Protein AF-A0A832C385-F1 (afdb_monomer)

pLDDT: mean 94.92, std 5.75, range [63.69, 98.19]

Sequence (84 aa):
MDSMIVLKMVTTFSAVVAIAIGALGAAIGMSKIGMAALEGIARQPEMAGRTFTTMLIAMALIEALAIYCLLISLVLIFGNPFIH

Secondary structure (DSSP, 8-state):
--HHHHHHHHHHHHHHHHHHHHHHHHHHHHHHHHHHHHHHHHH-GGGHHHHHHHHHHHHHHHHHHHHHHHHHHHHHHHS-TT--

Foldseek 3Di:
DPPLVVLLVVLLVVLVVLLVVLVVQLVVQLVVLVVVLVVVCVVPVVCNVVSVVVSVVSSVVSVVSSVVSNVSSCCSNPVNPVND

Structure (mmCIF, N/CA/C/O backbone):
data_AF-A0A832C385-F1
#
_entry.id   AF-A0A832C385-F1
#
loop_
_atom_site.group_PDB
_atom_site.id
_atom_site.type_symbol
_atom_site.label_atom_id
_atom_site.label_alt_id
_atom_site.label_comp_id
_atom_site.label_asym_id
_atom_site.label_entity_id
_atom_site.label_seq_id
_atom_site.pdbx_PDB_ins_code
_atom_site.Cartn_x
_atom_site.Cartn_y
_atom_site.Cartn_z
_atom_site.occupancy
_atom_site.B_iso_or_equiv
_atom_site.auth_seq_id
_atom_site.auth_comp_id
_atom_site.auth_asym_id
_atom_site.auth_atom_id
_atom_site.pdbx_PDB_model_num
ATOM 1 N N . MET A 1 1 ? 26.471 1.081 -26.496 1.00 63.69 1 MET A N 1
ATOM 2 C CA . MET A 1 1 ? 25.404 0.241 -25.916 1.00 63.69 1 MET A CA 1
ATOM 3 C C . MET A 1 1 ? 24.205 0.387 -26.823 1.00 63.69 1 MET A C 1
ATOM 5 O O . MET A 1 1 ? 23.927 1.513 -27.211 1.00 63.69 1 MET A O 1
ATOM 9 N N . ASP A 1 2 ? 23.586 -0.713 -27.236 1.00 85.44 2 ASP A N 1
ATOM 10 C CA . ASP A 1 2 ? 22.426 -0.650 -28.125 1.00 85.44 2 ASP A CA 1
ATOM 11 C C . ASP A 1 2 ? 21.284 0.107 -27.424 1.00 85.44 2 ASP A C 1
ATOM 13 O O . ASP A 1 2 ? 20.978 -0.181 -26.261 1.00 85.44 2 ASP A O 1
ATOM 17 N N . SER A 1 3 ? 20.688 1.096 -28.094 1.00 86.12 3 SER A N 1
ATOM 18 C CA . SER A 1 3 ? 19.627 1.948 -27.533 1.00 86.12 3 SER A CA 1
ATOM 19 C C . SER A 1 3 ? 18.456 1.113 -27.007 1.00 86.12 3 SER A C 1
ATOM 21 O O . SER A 1 3 ? 17.841 1.456 -25.998 1.00 86.12 3 SER A O 1
ATOM 23 N N . MET A 1 4 ? 18.213 -0.042 -27.631 1.00 87.44 4 MET A N 1
ATOM 24 C CA . MET A 1 4 ? 17.176 -0.987 -27.228 1.00 87.44 4 MET A CA 1
ATOM 25 C C . MET A 1 4 ? 17.450 -1.646 -25.865 1.00 87.44 4 MET A C 1
ATOM 27 O O . MET A 1 4 ? 16.528 -1.904 -25.091 1.00 87.44 4 MET A O 1
ATOM 31 N N . ILE A 1 5 ? 18.720 -1.901 -25.533 1.00 90.44 5 ILE A N 1
ATOM 32 C CA . ILE A 1 5 ? 19.109 -2.479 -24.236 1.00 90.44 5 ILE A CA 1
ATOM 33 C C . ILE A 1 5 ? 18.902 -1.451 -23.121 1.00 90.44 5 ILE A C 1
ATOM 35 O O . ILE A 1 5 ? 18.366 -1.788 -22.066 1.00 90.44 5 ILE A O 1
ATOM 39 N N . VAL A 1 6 ? 19.281 -0.194 -23.369 1.00 91.31 6 VAL A N 1
ATOM 40 C CA . VAL A 1 6 ? 19.094 0.902 -22.407 1.00 91.31 6 VAL A CA 1
ATOM 41 C C . VAL A 1 6 ? 17.614 1.065 -22.067 1.00 91.31 6 VAL A C 1
ATOM 43 O O . VAL A 1 6 ? 17.250 1.129 -20.894 1.00 91.31 6 VAL A O 1
ATOM 46 N N . LEU A 1 7 ? 16.754 1.070 -23.086 1.00 91.62 7 LEU A N 1
ATOM 47 C CA . LEU A 1 7 ? 15.316 1.249 -22.920 1.00 91.62 7 LEU A CA 1
ATOM 48 C C . LEU A 1 7 ? 14.687 0.125 -22.087 1.00 91.62 7 LEU A C 1
ATOM 50 O O . LEU A 1 7 ? 13.968 0.410 -21.132 1.00 91.62 7 LEU A O 1
ATOM 54 N N . LYS A 1 8 ? 15.051 -1.134 -22.370 1.00 91.94 8 LYS A N 1
ATOM 55 C CA . LYS A 1 8 ? 14.645 -2.311 -21.579 1.00 91.94 8 LYS A CA 1
ATOM 56 C C . LYS A 1 8 ? 15.010 -2.178 -20.103 1.00 91.94 8 LYS A C 1
ATOM 58 O O . LYS A 1 8 ? 14.191 -2.481 -19.234 1.00 91.94 8 LYS A O 1
ATOM 63 N N . MET A 1 9 ? 16.234 -1.739 -19.811 1.00 93.19 9 MET A N 1
ATOM 64 C CA . MET A 1 9 ? 16.707 -1.573 -18.435 1.00 93.19 9 MET A CA 1
ATOM 65 C C . MET A 1 9 ? 15.912 -0.496 -17.697 1.00 93.19 9 MET A C 1
ATOM 67 O O . MET A 1 9 ? 15.442 -0.743 -16.587 1.00 93.19 9 MET A O 1
ATOM 71 N N . VAL A 1 10 ? 15.715 0.667 -18.325 1.00 94.56 10 VAL A N 1
ATOM 72 C CA . VAL A 1 10 ? 14.982 1.788 -17.722 1.00 94.56 10 VAL A CA 1
ATOM 73 C C . VAL A 1 10 ? 13.538 1.397 -17.429 1.00 94.56 10 VAL A C 1
ATOM 75 O O . VAL A 1 10 ? 13.090 1.555 -16.297 1.00 94.56 10 VAL A O 1
ATOM 78 N N . THR A 1 11 ? 12.816 0.829 -18.396 1.00 94.88 11 THR A N 1
ATOM 79 C CA . THR A 1 11 ? 11.401 0.483 -18.201 1.00 94.88 11 THR A CA 1
ATOM 80 C C . THR A 1 11 ? 11.209 -0.618 -17.164 1.00 94.88 11 THR A C 1
ATOM 82 O O . THR A 1 11 ? 10.267 -0.555 -16.377 1.00 94.88 11 THR A O 1
ATOM 85 N N . THR A 1 12 ? 12.116 -1.601 -17.116 1.00 94.56 12 THR A N 1
ATOM 86 C CA . THR A 1 12 ? 12.078 -2.668 -16.102 1.00 94.56 12 THR A CA 1
ATOM 87 C C . THR A 1 12 ? 12.333 -2.099 -14.709 1.00 94.56 12 THR A C 1
ATOM 89 O O . THR A 1 12 ? 11.614 -2.419 -13.764 1.00 94.56 12 THR A O 1
ATOM 92 N N . PHE A 1 13 ? 13.314 -1.206 -14.574 1.00 96.31 13 PHE A N 1
ATOM 93 C CA . PHE A 1 13 ? 13.586 -0.536 -13.308 1.00 96.31 13 PHE A CA 1
ATOM 94 C C . PHE A 1 13 ? 12.399 0.326 -12.857 1.00 96.31 13 PHE A C 1
ATOM 96 O O . PHE A 1 13 ? 11.956 0.212 -11.715 1.00 96.31 13 PHE A O 1
ATOM 103 N N . SER A 1 14 ? 11.820 1.123 -13.761 1.00 95.88 14 SER A N 1
ATOM 104 C CA . SER A 1 14 ? 10.616 1.913 -13.483 1.00 95.88 14 SER A CA 1
ATOM 105 C C . SER A 1 14 ? 9.437 1.041 -13.042 1.00 95.88 14 SER A C 1
ATOM 107 O O . SER A 1 14 ? 8.732 1.418 -12.109 1.00 95.88 14 SER A O 1
ATOM 109 N N . ALA A 1 15 ? 9.251 -0.138 -13.646 1.00 96.75 15 ALA A N 1
ATOM 110 C CA . ALA A 1 15 ? 8.215 -1.088 -13.248 1.00 96.75 15 ALA A CA 1
ATOM 111 C C . ALA A 1 15 ? 8.405 -1.581 -11.804 1.00 96.75 15 ALA A C 1
ATOM 113 O O . ALA A 1 15 ? 7.443 -1.602 -11.036 1.00 96.75 15 ALA A O 1
ATOM 114 N N . VAL A 1 16 ? 9.633 -1.934 -11.411 1.00 96.75 16 VAL A N 1
ATOM 115 C CA . VAL A 1 16 ? 9.948 -2.385 -10.042 1.00 96.75 16 VAL A CA 1
ATOM 116 C C . VAL A 1 16 ? 9.739 -1.261 -9.025 1.00 96.75 16 VAL A C 1
ATOM 118 O O . VAL A 1 16 ? 9.158 -1.482 -7.963 1.00 96.75 16 VAL A O 1
ATOM 121 N N . VAL A 1 17 ? 10.165 -0.040 -9.352 1.00 97.69 17 VAL A N 1
ATOM 122 C CA . VAL A 1 17 ? 9.987 1.121 -8.469 1.00 97.69 17 VAL A CA 1
ATOM 123 C C . VAL A 1 17 ? 8.505 1.456 -8.288 1.00 97.69 17 VAL A C 1
ATOM 125 O O . VAL A 1 17 ? 8.069 1.684 -7.160 1.00 97.69 17 VAL A O 1
ATOM 128 N N . ALA A 1 18 ? 7.715 1.442 -9.365 1.00 96.38 18 ALA A N 1
ATOM 129 C CA . ALA A 1 18 ? 6.287 1.746 -9.306 1.00 96.38 18 ALA A CA 1
ATOM 130 C C . ALA A 1 18 ? 5.527 0.785 -8.378 1.00 96.38 18 ALA A C 1
ATOM 132 O O . ALA A 1 18 ? 4.779 1.238 -7.508 1.00 96.38 18 ALA A O 1
ATOM 133 N N . ILE A 1 19 ? 5.754 -0.530 -8.507 1.00 97.12 19 ILE A N 1
ATOM 134 C CA . ILE A 1 19 ? 5.093 -1.517 -7.642 1.00 97.12 19 ILE A CA 1
ATOM 135 C C . ILE A 1 19 ? 5.585 -1.433 -6.196 1.00 97.12 19 ILE A C 1
ATOM 137 O O . ILE A 1 19 ? 4.773 -1.530 -5.281 1.00 97.12 19 ILE A O 1
ATOM 141 N N . ALA A 1 20 ? 6.880 -1.190 -5.965 1.00 97.38 20 ALA A N 1
ATOM 142 C CA . ALA A 1 20 ? 7.424 -1.065 -4.615 1.00 97.38 20 ALA A CA 1
ATOM 143 C C . ALA A 1 20 ? 6.806 0.122 -3.858 1.00 97.38 20 ALA A C 1
ATOM 145 O O . ALA A 1 20 ? 6.396 -0.022 -2.706 1.00 97.38 20 ALA A O 1
ATOM 146 N N . ILE A 1 21 ? 6.688 1.280 -4.515 1.00 96.94 21 ILE A N 1
ATOM 147 C CA . ILE A 1 21 ? 6.068 2.473 -3.925 1.00 96.94 21 ILE A CA 1
ATOM 148 C C . ILE A 1 21 ? 4.570 2.246 -3.699 1.00 96.94 21 ILE A C 1
ATOM 150 O O . ILE A 1 21 ? 4.066 2.565 -2.620 1.00 96.94 21 ILE A O 1
ATOM 154 N N . GLY A 1 22 ? 3.867 1.664 -4.676 1.00 96.50 22 GLY A N 1
ATOM 155 C CA . GLY A 1 22 ? 2.444 1.339 -4.553 1.00 96.50 22 GLY A CA 1
ATOM 156 C C . GLY A 1 22 ? 2.159 0.397 -3.382 1.00 96.50 22 GLY A C 1
ATOM 157 O O . GLY A 1 22 ? 1.317 0.696 -2.537 1.00 96.50 22 GLY A O 1
ATOM 158 N N . ALA A 1 23 ? 2.919 -0.696 -3.279 1.00 96.94 23 ALA A N 1
ATOM 159 C CA . ALA A 1 23 ? 2.796 -1.670 -2.199 1.00 96.94 23 ALA A CA 1
ATOM 160 C C . ALA A 1 23 ? 3.116 -1.059 -0.826 1.00 96.94 23 ALA A C 1
ATOM 162 O O . ALA A 1 23 ? 2.400 -1.307 0.145 1.00 96.94 23 ALA A O 1
ATOM 163 N N . LEU A 1 24 ? 4.152 -0.217 -0.737 1.00 97.94 24 LEU A N 1
ATOM 164 C CA . LEU A 1 24 ? 4.508 0.464 0.508 1.00 97.94 24 LEU A CA 1
ATOM 165 C C . LEU A 1 24 ? 3.405 1.435 0.956 1.00 97.94 24 LEU A C 1
ATOM 167 O O . LEU A 1 24 ? 3.014 1.431 2.124 1.00 97.94 24 LEU A O 1
ATOM 171 N N . GLY A 1 25 ? 2.875 2.242 0.033 1.00 96.19 25 GLY A N 1
ATOM 172 C CA . GLY A 1 25 ? 1.767 3.155 0.314 1.00 96.19 25 GLY A CA 1
ATOM 173 C C . GLY A 1 25 ? 0.515 2.413 0.786 1.00 96.19 25 GLY A C 1
ATOM 174 O O . GLY A 1 25 ? -0.103 2.807 1.779 1.00 96.19 25 GLY A O 1
ATOM 175 N N . ALA A 1 26 ? 0.192 1.297 0.131 1.00 97.38 26 ALA A N 1
ATOM 176 C CA . ALA A 1 26 ? -0.934 0.447 0.490 1.00 97.38 26 ALA A CA 1
ATOM 177 C C . ALA A 1 26 ? -0.768 -0.178 1.884 1.00 97.38 26 ALA A C 1
ATOM 179 O O . ALA A 1 26 ? -1.676 -0.080 2.709 1.00 97.38 26 ALA A O 1
ATOM 180 N N . ALA A 1 27 ? 0.411 -0.723 2.200 1.00 97.56 27 ALA A N 1
ATOM 181 C CA . ALA A 1 27 ? 0.712 -1.293 3.514 1.00 97.56 27 ALA A CA 1
ATOM 182 C C . ALA A 1 27 ? 0.573 -0.258 4.649 1.00 97.56 27 ALA A C 1
ATOM 184 O O . ALA A 1 27 ? -0.021 -0.533 5.698 1.00 97.56 27 ALA A O 1
ATOM 185 N N . ILE A 1 28 ? 1.065 0.966 4.435 1.00 98.06 28 ILE A N 1
ATOM 186 C CA . ILE A 1 28 ? 0.942 2.056 5.415 1.00 98.06 28 ILE A CA 1
ATOM 187 C C . ILE A 1 28 ? -0.525 2.471 5.588 1.00 98.06 28 ILE A C 1
ATOM 189 O O . ILE A 1 28 ? -0.979 2.691 6.711 1.00 98.06 28 ILE A O 1
ATOM 193 N N . GLY A 1 29 ? -1.286 2.575 4.499 1.00 97.12 29 GLY A N 1
ATOM 194 C CA . GLY A 1 29 ? -2.704 2.927 4.559 1.00 97.12 29 GLY A CA 1
ATOM 195 C C . GLY A 1 29 ? -3.549 1.861 5.261 1.00 97.12 29 GLY A C 1
ATOM 196 O O . GLY A 1 29 ? -4.305 2.171 6.183 1.00 97.12 29 GLY A O 1
ATOM 197 N N . MET A 1 30 ? -3.372 0.595 4.882 1.00 97.69 30 MET A N 1
ATOM 198 C CA . MET A 1 30 ? -4.110 -0.530 5.457 1.00 97.69 30 MET A CA 1
ATOM 199 C C . MET A 1 30 ? -3.784 -0.758 6.933 1.00 97.69 30 MET A C 1
ATOM 201 O O . MET A 1 30 ? -4.698 -1.025 7.710 1.00 97.69 30 MET A O 1
ATOM 205 N N . SER A 1 31 ? -2.525 -0.601 7.355 1.00 97.31 31 SER A N 1
ATOM 206 C CA . SER A 1 31 ? -2.159 -0.741 8.774 1.00 97.31 31 SER A CA 1
ATOM 207 C C . SER A 1 31 ? -2.847 0.306 9.656 1.00 97.31 31 SER A C 1
ATOM 209 O O . SER A 1 31 ? -3.373 -0.036 10.714 1.00 97.31 31 SER A O 1
ATOM 211 N N . LYS A 1 32 ? -2.938 1.562 9.195 1.00 98.12 32 LYS A N 1
ATOM 212 C CA . LYS A 1 32 ? -3.675 2.626 9.898 1.00 98.12 32 LYS A CA 1
ATOM 213 C C . LYS A 1 32 ? -5.170 2.327 9.995 1.00 98.12 32 LYS A C 1
ATOM 215 O O . LYS A 1 32 ? -5.750 2.500 11.064 1.00 98.12 32 LYS A O 1
ATOM 220 N N . ILE A 1 33 ? -5.781 1.865 8.902 1.00 98.06 33 ILE A N 1
ATOM 221 C CA . ILE A 1 33 ? -7.198 1.470 8.884 1.00 98.06 33 ILE A CA 1
ATOM 222 C C . ILE A 1 33 ? -7.444 0.311 9.854 1.00 98.06 33 ILE A C 1
ATOM 224 O O . ILE A 1 33 ? -8.365 0.382 10.665 1.00 98.06 33 ILE A O 1
ATOM 228 N N . GLY A 1 34 ? -6.612 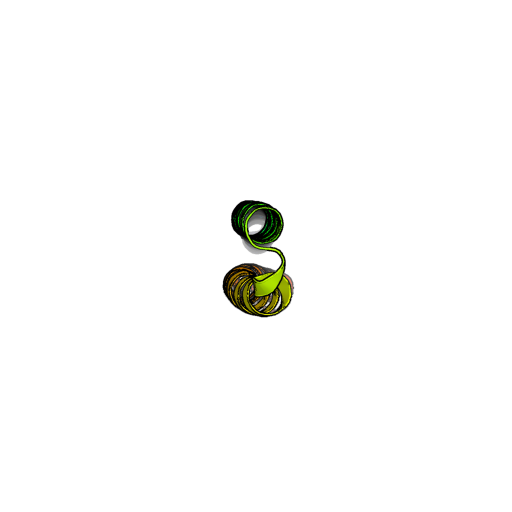-0.731 9.799 1.00 97.75 34 GLY A N 1
ATOM 229 C CA . GLY A 1 34 ? -6.726 -1.896 10.673 1.00 97.75 34 GLY A CA 1
ATOM 230 C C . GLY A 1 34 ? -6.580 -1.528 12.148 1.00 97.75 34 GLY A C 1
ATOM 231 O O . GLY A 1 34 ? -7.402 -1.935 12.964 1.00 97.75 34 GLY A O 1
ATOM 232 N N . MET A 1 35 ? -5.595 -0.694 12.490 1.00 98.19 35 MET A N 1
ATOM 233 C CA . MET A 1 35 ? -5.393 -0.217 13.861 1.00 98.19 35 MET A CA 1
ATOM 234 C C . MET A 1 35 ? -6.601 0.581 14.370 1.00 98.19 35 MET A C 1
ATOM 236 O O . MET A 1 35 ? -7.128 0.274 15.436 1.00 98.19 35 MET A O 1
ATOM 240 N N . ALA A 1 36 ? -7.098 1.541 13.583 1.00 97.75 36 ALA A N 1
ATOM 241 C CA . ALA A 1 36 ? -8.270 2.335 13.951 1.00 97.75 36 ALA A CA 1
ATOM 242 C C . ALA A 1 36 ? -9.537 1.475 14.109 1.00 97.75 36 ALA A C 1
ATOM 244 O O . ALA A 1 36 ? -10.339 1.704 15.015 1.00 97.75 36 ALA A O 1
ATOM 245 N N . ALA A 1 37 ? -9.713 0.462 13.255 1.00 98.06 37 ALA A N 1
ATOM 246 C CA . ALA A 1 37 ? -10.820 -0.479 13.362 1.00 98.06 37 ALA A CA 1
ATOM 247 C C . ALA A 1 37 ? -10.726 -1.323 14.641 1.00 98.06 37 ALA A C 1
ATOM 249 O O . ALA A 1 37 ? -11.719 -1.443 15.354 1.00 98.06 37 ALA A O 1
ATOM 250 N N . LEU A 1 38 ? -9.545 -1.860 14.965 1.00 97.75 38 LEU A N 1
ATOM 251 C CA . LEU A 1 38 ? -9.323 -2.647 16.182 1.00 97.75 38 LEU A CA 1
ATOM 252 C C . LEU A 1 38 ? -9.552 -1.818 17.452 1.00 97.75 38 LEU A C 1
ATOM 254 O O . LEU A 1 38 ? -10.246 -2.275 18.357 1.00 97.75 38 LEU A O 1
ATOM 258 N N . GLU A 1 39 ? -9.040 -0.587 17.507 1.00 98.00 39 GLU A N 1
ATOM 259 C CA . GLU A 1 39 ? -9.296 0.330 18.626 1.00 98.00 39 GLU A CA 1
ATOM 260 C C . GLU A 1 39 ? -10.786 0.671 18.761 1.00 98.00 39 GLU A C 1
ATOM 262 O O . GLU A 1 39 ? -11.328 0.690 19.869 1.00 98.00 39 GLU A O 1
ATOM 267 N N . GLY A 1 40 ? -11.468 0.914 17.637 1.00 97.06 40 GLY A N 1
ATOM 268 C CA . GLY A 1 40 ? -12.907 1.166 17.611 1.00 97.06 40 GLY A CA 1
ATOM 269 C C . GLY A 1 40 ? -13.715 -0.026 18.128 1.00 97.06 40 GLY A C 1
ATOM 270 O O . GLY A 1 40 ? -14.607 0.152 18.955 1.00 97.06 40 GLY A O 1
ATOM 271 N N . ILE A 1 41 ? -13.363 -1.241 17.700 1.00 98.12 41 ILE A N 1
ATOM 272 C CA . ILE A 1 41 ? -13.986 -2.491 18.160 1.00 98.12 41 ILE A CA 1
ATOM 273 C C . ILE A 1 41 ? -13.742 -2.706 19.656 1.00 98.12 41 ILE A C 1
ATOM 275 O O . ILE A 1 41 ? -14.669 -3.067 20.374 1.00 98.12 41 ILE A O 1
ATOM 279 N N . ALA A 1 42 ? -12.527 -2.445 20.144 1.00 97.50 42 ALA A N 1
ATOM 280 C CA . ALA A 1 42 ? -12.202 -2.582 21.562 1.00 97.50 42 ALA A CA 1
ATOM 281 C C . ALA A 1 42 ? -13.020 -1.625 22.448 1.00 97.50 42 ALA A C 1
ATOM 283 O O . ALA A 1 42 ? -13.384 -1.985 23.565 1.00 97.50 42 ALA A O 1
ATOM 284 N N . ARG A 1 43 ? -13.333 -0.417 21.954 1.00 97.50 43 ARG A N 1
ATOM 285 C CA . ARG A 1 43 ? -14.165 0.568 22.667 1.00 97.50 43 ARG A CA 1
ATOM 286 C C . ARG A 1 43 ? -15.661 0.277 22.577 1.00 97.50 43 ARG A C 1
ATOM 288 O O . ARG A 1 43 ? -16.381 0.565 23.527 1.00 97.50 43 ARG A O 1
ATOM 295 N N . GLN A 1 44 ? -16.132 -0.241 21.442 1.00 97.31 44 GLN A N 1
ATOM 296 C CA . GLN A 1 44 ? -17.545 -0.537 21.184 1.00 97.31 44 GLN A CA 1
ATOM 297 C C . GLN A 1 44 ? -17.706 -1.918 20.523 1.00 97.31 44 GLN A C 1
ATOM 299 O O . GLN A 1 44 ? -17.906 -2.007 19.305 1.00 97.31 44 GLN A O 1
ATOM 304 N N . PRO A 1 45 ? -17.661 -3.009 21.312 1.00 96.56 45 PRO A N 1
ATOM 305 C CA . PRO A 1 45 ? -17.715 -4.377 20.785 1.00 96.56 45 PRO A CA 1
ATOM 306 C C . PRO A 1 45 ? -19.010 -4.685 20.025 1.00 96.56 45 PRO A C 1
ATOM 308 O O . PRO A 1 45 ? -19.014 -5.423 19.043 1.00 96.56 45 PRO A O 1
ATOM 311 N N . GLU A 1 46 ? -20.114 -4.067 20.437 1.00 97.75 46 GLU A N 1
ATOM 312 C CA . GLU A 1 46 ? -21.436 -4.202 19.819 1.00 97.75 46 GLU A CA 1
ATOM 313 C C . GLU A 1 46 ? -21.512 -3.671 18.376 1.00 97.75 46 GLU A C 1
ATOM 315 O O . GLU A 1 46 ? -22.343 -4.122 17.590 1.00 97.75 46 GLU A O 1
ATOM 320 N N . MET A 1 47 ? -20.584 -2.794 17.977 1.00 95.88 47 MET A N 1
ATOM 321 C CA . MET A 1 47 ? -20.486 -2.277 16.607 1.00 95.88 47 MET A CA 1
ATOM 322 C C . MET A 1 47 ? -19.51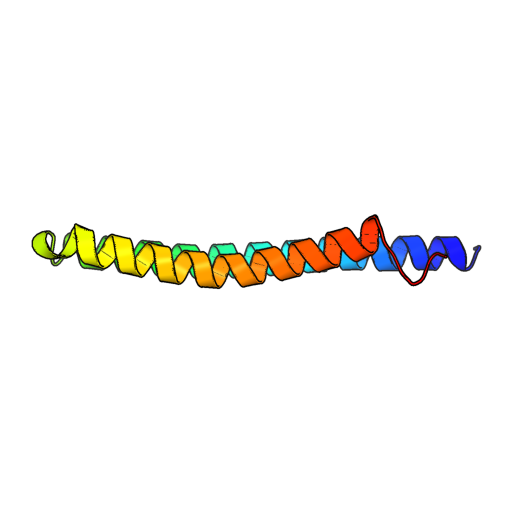1 -3.068 15.723 1.00 95.88 47 MET A C 1
ATOM 324 O O . MET A 1 47 ? -19.303 -2.698 14.563 1.00 95.88 47 MET A O 1
ATOM 328 N N . ALA A 1 48 ? -18.927 -4.168 16.218 1.00 96.81 48 ALA A N 1
ATOM 329 C CA . ALA A 1 48 ? -17.816 -4.847 15.553 1.00 96.81 48 ALA A CA 1
ATOM 330 C C . ALA A 1 48 ? -18.112 -5.283 14.113 1.00 96.81 48 ALA A C 1
ATOM 332 O O . ALA A 1 48 ? -17.299 -5.038 13.222 1.00 96.81 48 ALA A O 1
ATOM 333 N N . GLY A 1 49 ? -19.291 -5.856 13.854 1.00 97.19 49 GLY A N 1
ATOM 334 C CA . GLY A 1 49 ? -19.672 -6.291 12.505 1.00 97.19 49 GLY A CA 1
ATOM 335 C C . GLY A 1 49 ? -19.756 -5.134 11.500 1.00 97.19 49 GLY A C 1
ATOM 336 O O . GLY A 1 49 ? -19.286 -5.245 10.363 1.00 97.19 49 GLY A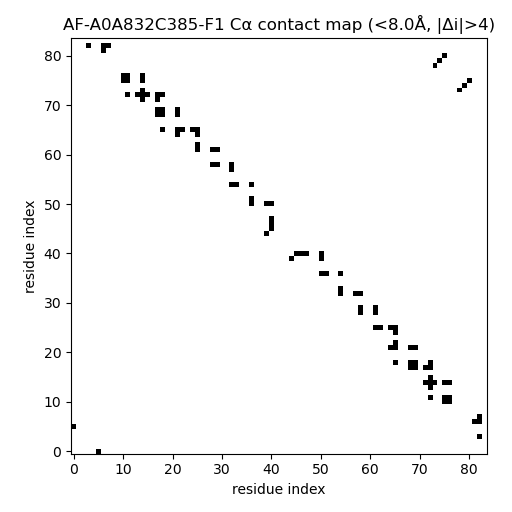 O 1
ATOM 337 N N . ARG A 1 50 ? -20.294 -3.983 11.927 1.00 97.19 50 ARG A N 1
ATOM 338 C CA . ARG A 1 50 ? -20.384 -2.787 11.077 1.00 97.19 50 ARG A CA 1
ATOM 339 C C . ARG A 1 50 ? -19.005 -2.172 10.845 1.00 97.19 50 ARG A C 1
ATOM 341 O O . ARG A 1 50 ? -18.684 -1.834 9.709 1.00 97.19 50 ARG A O 1
ATOM 348 N N . THR A 1 51 ? -18.184 -2.069 11.890 1.00 97.75 51 THR A N 1
ATOM 349 C CA . THR A 1 51 ? -16.807 -1.563 11.790 1.00 97.75 51 THR A CA 1
ATOM 350 C C . THR A 1 51 ? -15.961 -2.428 10.861 1.00 97.75 51 THR A C 1
ATOM 352 O O . THR A 1 51 ? -15.283 -1.889 9.992 1.00 97.75 51 THR A O 1
ATOM 355 N N . PHE A 1 52 ? -16.058 -3.755 10.971 1.00 97.12 52 PHE A N 1
ATOM 356 C CA . PHE A 1 52 ? -15.357 -4.688 10.089 1.00 97.12 52 PHE A CA 1
ATOM 357 C C . PHE A 1 52 ? -15.755 -4.503 8.618 1.00 97.12 52 PHE A C 1
ATOM 359 O O . PHE A 1 52 ? -14.892 -4.429 7.749 1.00 97.12 52 PHE A O 1
ATOM 366 N N . THR A 1 53 ? -17.051 -4.336 8.336 1.00 97.94 53 THR A N 1
ATOM 367 C CA . THR A 1 53 ? -17.534 -4.096 6.965 1.00 97.94 53 THR A CA 1
ATOM 368 C C . THR A 1 53 ? -16.962 -2.797 6.389 1.00 97.94 53 THR A C 1
ATOM 370 O O . THR A 1 53 ? -16.417 -2.792 5.287 1.00 97.94 53 THR A O 1
ATOM 373 N N . THR A 1 54 ? -17.018 -1.698 7.147 1.00 97.69 54 THR A N 1
ATOM 374 C CA . THR A 1 54 ? -16.448 -0.407 6.723 1.00 97.69 54 THR A CA 1
ATOM 375 C C . THR A 1 54 ? -14.929 -0.489 6.539 1.00 97.69 54 THR A C 1
ATOM 377 O O . THR A 1 54 ? -14.398 0.069 5.580 1.00 97.69 54 THR A O 1
ATOM 380 N N . MET A 1 55 ? -14.232 -1.217 7.419 1.00 98.12 55 MET A N 1
ATOM 381 C CA . MET A 1 55 ? -12.793 -1.470 7.326 1.00 98.12 55 MET A CA 1
ATOM 382 C C . MET A 1 55 ? -12.439 -2.177 6.014 1.00 98.12 55 MET A C 1
ATOM 384 O O . MET A 1 55 ? -11.539 -1.722 5.313 1.00 98.12 55 MET A O 1
ATOM 388 N N . LEU A 1 56 ? -13.166 -3.240 5.648 1.00 97.75 56 LEU A N 1
ATOM 389 C CA . LEU A 1 56 ? -12.936 -3.967 4.396 1.00 97.75 56 LEU A CA 1
ATOM 390 C C . LEU A 1 56 ? -13.167 -3.092 3.162 1.00 97.75 56 LEU A C 1
ATOM 392 O O . LEU A 1 56 ? -12.369 -3.145 2.232 1.00 97.75 56 LEU A O 1
ATOM 396 N N . ILE A 1 57 ? -14.213 -2.259 3.159 1.00 97.94 57 ILE A N 1
ATOM 397 C CA . ILE A 1 57 ? -14.468 -1.319 2.056 1.00 97.94 57 ILE A CA 1
ATOM 398 C C . ILE A 1 57 ? -13.295 -0.343 1.918 1.00 97.94 57 ILE A C 1
ATOM 400 O O . ILE A 1 57 ? -12.781 -0.144 0.819 1.00 97.94 57 ILE A O 1
ATOM 404 N N . ALA A 1 58 ? -12.830 0.232 3.029 1.00 97.69 58 ALA A N 1
ATOM 405 C CA . ALA A 1 58 ? -11.703 1.157 3.015 1.00 97.69 58 ALA A CA 1
ATOM 406 C C . ALA A 1 58 ? -10.398 0.477 2.554 1.00 97.69 58 ALA A C 1
ATOM 408 O O . ALA A 1 58 ? -9.669 1.046 1.744 1.00 97.69 58 ALA A O 1
ATOM 409 N N . MET A 1 59 ? -10.124 -0.749 3.013 1.00 97.69 59 MET A N 1
ATOM 410 C CA . MET A 1 59 ? -8.966 -1.533 2.567 1.00 97.69 59 MET A CA 1
ATOM 411 C C . MET A 1 59 ? -9.044 -1.870 1.074 1.00 97.69 59 MET A C 1
ATOM 413 O O . MET A 1 59 ? -8.058 -1.688 0.370 1.00 97.69 59 MET A O 1
ATOM 417 N N . ALA A 1 60 ? -10.211 -2.270 0.561 1.00 97.44 60 ALA A N 1
ATOM 418 C CA . ALA A 1 60 ? -10.398 -2.575 -0.858 1.00 97.44 60 ALA A CA 1
ATOM 419 C C . ALA A 1 60 ? -10.164 -1.353 -1.765 1.00 97.44 60 ALA A C 1
ATOM 421 O O . ALA A 1 60 ? -9.594 -1.484 -2.847 1.00 97.44 60 ALA A O 1
ATOM 422 N N . LEU A 1 61 ? -10.558 -0.154 -1.319 1.00 97.00 61 LEU A N 1
ATOM 423 C CA . LEU A 1 61 ? -10.288 1.089 -2.050 1.00 97.00 61 LEU A CA 1
ATOM 424 C C . LEU A 1 61 ? -8.789 1.411 -2.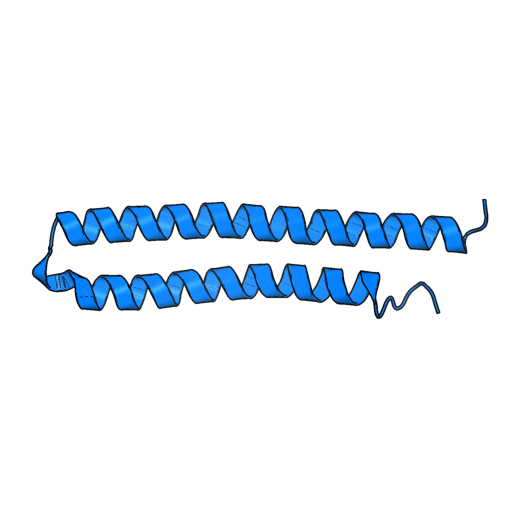117 1.00 97.00 61 LEU A C 1
ATOM 426 O O . LEU A 1 61 ? -8.310 1.868 -3.153 1.00 97.00 61 LEU A O 1
ATOM 430 N N . ILE A 1 62 ? -8.043 1.156 -1.038 1.00 96.50 62 ILE A N 1
ATOM 431 C CA . ILE A 1 62 ? -6.579 1.292 -1.043 1.00 96.50 62 ILE A CA 1
ATOM 432 C C . ILE A 1 62 ? -5.944 0.242 -1.954 1.00 96.50 62 ILE A C 1
ATOM 434 O O . ILE A 1 62 ? -5.052 0.569 -2.738 1.00 96.50 62 ILE A O 1
ATOM 438 N N . GLU A 1 63 ? -6.429 -0.995 -1.897 1.00 96.44 63 GLU A N 1
ATOM 439 C CA . GLU A 1 63 ? -5.900 -2.090 -2.706 1.00 96.44 63 GLU A CA 1
ATOM 440 C C . GLU A 1 63 ? -6.079 -1.833 -4.207 1.00 96.44 63 GLU A C 1
ATOM 442 O O . GLU A 1 63 ? -5.191 -2.142 -4.998 1.00 96.44 63 GLU A O 1
ATOM 447 N N . ALA A 1 64 ? -7.166 -1.169 -4.619 1.00 96.44 64 ALA A N 1
ATOM 448 C CA . ALA A 1 64 ? -7.363 -0.771 -6.013 1.00 96.44 64 ALA A CA 1
ATOM 449 C C . ALA A 1 64 ? -6.217 0.114 -6.547 1.00 96.44 64 ALA A C 1
ATOM 451 O O . ALA A 1 64 ? -5.806 -0.032 -7.699 1.00 96.44 64 ALA A O 1
ATOM 452 N N . LEU A 1 65 ? -5.648 0.990 -5.711 1.00 95.62 65 LEU A N 1
ATOM 453 C CA . LEU A 1 65 ? -4.497 1.817 -6.087 1.00 95.62 65 LEU A CA 1
ATOM 454 C C . LEU A 1 65 ? -3.218 0.980 -6.227 1.00 95.62 65 LEU A C 1
ATOM 456 O O . LEU A 1 65 ? -2.459 1.178 -7.176 1.00 95.62 65 LEU A O 1
ATOM 460 N N . ALA A 1 66 ? -3.000 0.016 -5.327 1.00 96.38 66 ALA A N 1
ATOM 461 C CA . ALA A 1 66 ? -1.879 -0.920 -5.420 1.00 96.38 66 ALA A CA 1
ATOM 462 C C . ALA A 1 66 ? -1.961 -1.770 -6.698 1.00 96.38 66 ALA A C 1
ATOM 464 O O . ALA A 1 66 ? -0.961 -1.953 -7.397 1.00 96.38 66 ALA A O 1
ATOM 465 N N . ILE A 1 67 ? -3.170 -2.217 -7.052 1.00 96.94 67 ILE A N 1
ATOM 466 C CA . ILE A 1 67 ? -3.438 -2.961 -8.284 1.00 96.94 67 ILE A CA 1
ATOM 467 C C . ILE A 1 67 ? -3.166 -2.100 -9.523 1.00 96.94 67 ILE A C 1
ATOM 469 O O . ILE A 1 67 ? -2.654 -2.625 -10.509 1.00 96.94 67 ILE A O 1
ATOM 473 N N . TYR A 1 68 ? -3.420 -0.787 -9.500 1.00 96.50 68 TYR A N 1
ATOM 474 C CA . TYR A 1 68 ? -3.028 0.082 -10.616 1.00 96.50 68 TYR A CA 1
ATOM 475 C C . TYR A 1 68 ? -1.510 0.184 -10.780 1.00 96.50 68 TYR A C 1
ATOM 477 O O . TYR A 1 68 ? -1.022 0.137 -11.910 1.00 96.50 68 TYR A O 1
ATOM 485 N N . CYS A 1 69 ? -0.745 0.254 -9.687 1.00 97.50 69 CYS A N 1
ATOM 486 C CA . CYS A 1 69 ? 0.715 0.175 -9.765 1.00 97.50 69 CYS A CA 1
ATOM 487 C C . CYS A 1 69 ? 1.164 -1.168 -10.356 1.00 97.50 69 CYS A C 1
ATOM 489 O O . CYS A 1 69 ? 1.989 -1.183 -11.267 1.00 97.50 69 CYS A O 1
ATOM 491 N N . LEU A 1 70 ? 0.572 -2.280 -9.903 1.00 97.00 70 LEU A N 1
ATOM 492 C CA . LEU A 1 70 ? 0.837 -3.613 -10.450 1.00 97.00 70 LEU A CA 1
ATOM 493 C C . LEU A 1 70 ? 0.522 -3.681 -11.946 1.00 97.00 70 LEU A C 1
ATOM 495 O O . LEU A 1 70 ? 1.337 -4.179 -12.716 1.00 97.00 70 LEU A O 1
ATOM 499 N N . LEU A 1 71 ? -0.627 -3.154 -12.364 1.00 97.19 71 LEU A N 1
ATOM 500 C CA . LEU A 1 71 ? -1.056 -3.135 -13.758 1.00 97.19 71 LEU A CA 1
ATOM 501 C C . LEU A 1 71 ? -0.027 -2.426 -14.642 1.00 97.19 71 LEU A C 1
ATOM 503 O O . LEU A 1 71 ? 0.398 -2.986 -15.649 1.00 97.19 71 LEU A O 1
ATOM 507 N N . ILE A 1 72 ? 0.412 -1.225 -14.257 1.00 96.31 72 ILE A N 1
ATOM 508 C CA . ILE A 1 72 ? 1.420 -0.477 -15.018 1.00 96.31 72 ILE A CA 1
ATOM 509 C C . ILE A 1 72 ? 2.752 -1.231 -15.054 1.00 96.31 72 ILE A C 1
ATOM 511 O O . ILE A 1 72 ? 3.370 -1.326 -16.115 1.00 96.31 72 ILE A O 1
ATOM 515 N N . SER A 1 73 ? 3.179 -1.822 -13.938 1.00 96.88 73 SER A N 1
ATOM 516 C CA . SER A 1 73 ? 4.394 -2.639 -13.900 1.00 96.88 73 SER A CA 1
ATOM 517 C C . SER A 1 73 ? 4.303 -3.852 -14.830 1.00 96.88 73 SER A C 1
ATOM 519 O O . SER A 1 73 ? 5.252 -4.129 -15.561 1.00 96.88 73 SER A O 1
ATOM 521 N N . LEU A 1 74 ? 3.160 -4.545 -14.865 1.00 96.31 74 LEU A N 1
ATOM 522 C CA . LEU A 1 74 ? 2.926 -5.667 -15.777 1.00 96.31 74 LEU A CA 1
ATOM 523 C C . LEU A 1 74 ? 2.938 -5.218 -17.242 1.00 96.31 74 LEU A C 1
ATOM 525 O O . LEU A 1 74 ? 3.557 -5.885 -18.068 1.00 96.31 74 LEU A O 1
ATOM 529 N N . VAL A 1 75 ? 2.321 -4.077 -17.563 1.00 95.69 75 VAL A N 1
ATOM 530 C CA . VAL A 1 75 ? 2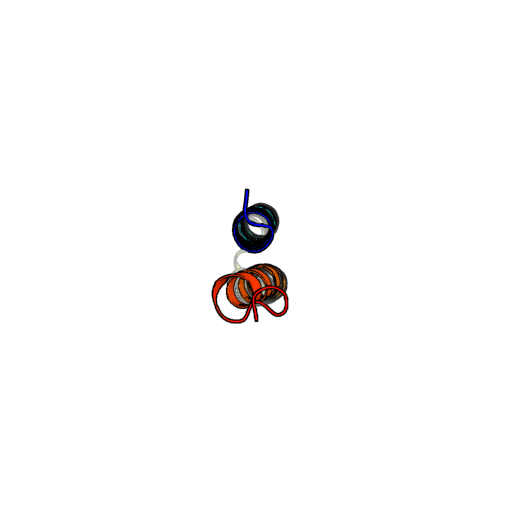.357 -3.499 -18.916 1.00 95.69 75 VAL A CA 1
ATOM 531 C C . VAL A 1 75 ? 3.796 -3.193 -19.334 1.00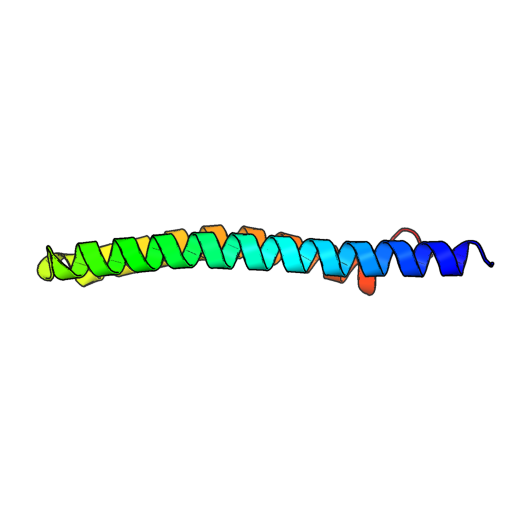 95.69 75 VAL A C 1
ATOM 533 O O . VAL A 1 75 ? 4.206 -3.584 -20.419 1.00 95.69 75 VAL A O 1
ATOM 536 N N . LEU A 1 76 ? 4.606 -2.576 -18.472 1.00 95.12 76 LEU A N 1
ATOM 537 C CA . LEU A 1 76 ? 6.005 -2.260 -18.788 1.00 95.12 76 LEU A CA 1
ATOM 538 C C . LEU A 1 76 ? 6.908 -3.495 -18.937 1.00 95.12 76 LEU A C 1
ATOM 540 O O . LEU A 1 76 ? 7.936 -3.408 -19.610 1.00 95.12 76 LEU A O 1
ATOM 544 N N . ILE A 1 77 ? 6.555 -4.624 -18.319 1.00 92.88 77 ILE A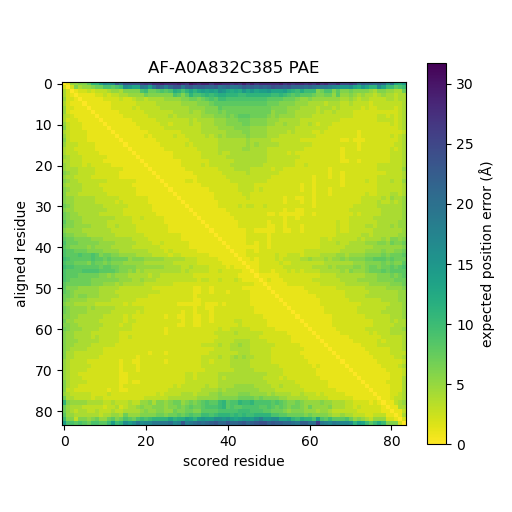 N 1
ATOM 545 C CA . ILE A 1 77 ? 7.335 -5.869 -18.395 1.00 92.88 77 ILE A CA 1
ATOM 546 C C . ILE A 1 77 ? 6.903 -6.729 -19.590 1.00 92.8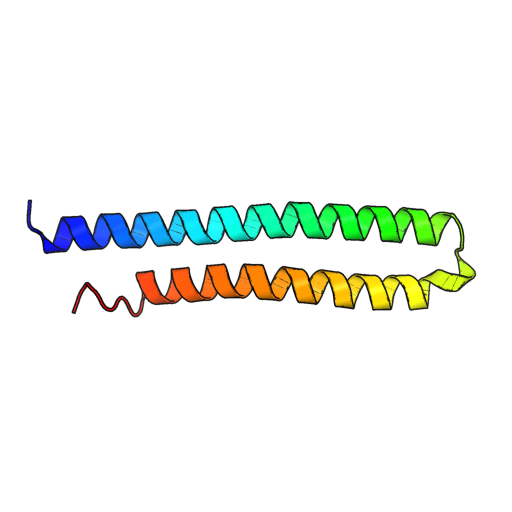8 77 ILE A C 1
ATOM 548 O O . ILE A 1 77 ? 7.758 -7.238 -20.311 1.00 92.88 77 ILE A O 1
ATOM 552 N N . PHE A 1 78 ? 5.596 -6.894 -19.809 1.00 92.75 78 PHE A N 1
ATOM 553 C CA . PHE A 1 78 ? 5.054 -7.866 -20.768 1.00 92.75 78 PHE A CA 1
ATOM 554 C C . PHE A 1 78 ? 4.458 -7.248 -22.036 1.00 92.75 78 PHE A C 1
ATOM 556 O O . PHE A 1 78 ? 4.391 -7.922 -23.059 1.00 92.75 78 PHE A O 1
ATOM 563 N N . GLY A 1 79 ? 4.025 -5.988 -21.988 1.00 90.94 79 GLY A N 1
ATOM 564 C CA . GLY A 1 79 ? 3.348 -5.292 -23.089 1.00 90.94 79 GLY A CA 1
ATOM 565 C C . GLY A 1 79 ? 3.950 -3.917 -23.350 1.00 90.94 79 GLY A C 1
ATOM 566 O O . GLY A 1 79 ? 3.222 -2.940 -23.513 1.00 90.94 79 GLY A O 1
ATOM 567 N N . ASN A 1 80 ? 5.277 -3.824 -23.281 1.00 92.19 80 ASN A N 1
ATOM 568 C CA . ASN A 1 80 ? 5.968 -2.548 -23.242 1.00 92.19 80 ASN A CA 1
ATOM 569 C C . ASN A 1 80 ? 5.860 -1.808 -24.587 1.00 92.19 80 ASN A C 1
ATOM 571 O O . ASN A 1 80 ? 6.476 -2.243 -25.562 1.00 92.19 80 ASN A O 1
ATOM 575 N N . PRO A 1 81 ? 5.177 -0.650 -24.646 1.00 88.69 81 PRO A N 1
ATOM 576 C CA . PRO A 1 81 ? 4.943 0.058 -25.904 1.00 88.69 81 PRO A CA 1
ATOM 577 C C . PRO A 1 81 ? 6.213 0.675 -26.503 1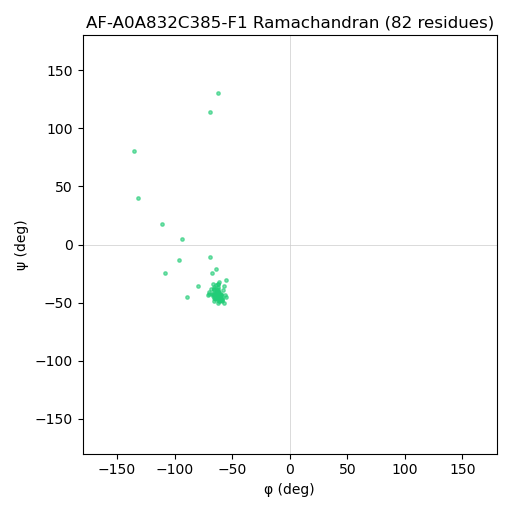.00 88.69 81 PRO A C 1
ATOM 579 O O . PRO A 1 81 ? 6.184 1.143 -27.636 1.00 88.69 81 PRO A O 1
ATOM 582 N N . PHE A 1 82 ? 7.317 0.707 -25.756 1.00 86.00 82 PHE A N 1
ATOM 583 C CA . PHE A 1 82 ? 8.564 1.334 -26.177 1.00 86.00 82 PHE A CA 1
ATOM 584 C C . PHE A 1 82 ? 9.565 0.339 -26.786 1.00 86.00 82 PHE A C 1
ATOM 586 O O . PHE A 1 82 ? 10.549 0.770 -27.373 1.00 86.00 82 PHE A O 1
ATOM 593 N N . ILE A 1 83 ? 9.348 -0.976 -26.642 1.00 82.00 83 ILE A N 1
ATOM 594 C CA . ILE A 1 83 ? 10.317 -2.025 -27.027 1.00 82.00 83 ILE A CA 1
ATOM 595 C C . ILE A 1 83 ? 9.838 -2.850 -28.244 1.00 82.00 83 ILE A C 1
ATOM 597 O O . ILE A 1 83 ? 10.321 -3.956 -28.492 1.00 82.00 83 ILE A O 1
ATOM 601 N N . HIS A 1 84 ? 8.877 -2.334 -29.001 1.00 65.62 84 HIS A N 1
ATOM 602 C CA . HIS A 1 84 ? 8.419 -2.944 -30.249 1.00 65.62 84 HIS A CA 1
ATOM 603 C C . HIS A 1 84 ? 9.080 -2.297 -31.464 1.00 65.62 84 HIS A C 1
ATOM 605 O O . HIS A 1 84 ? 9.343 -1.074 -31.412 1.00 65.62 84 HIS A O 1
#

Radius of gyration: 18.93 Å; Cα contacts (8 Å, |Δi|>4): 55; chains: 1; bounding box: 47×11×53 Å

Solvent-accessible surface area (backbone atoms only — not comparable to full-atom values): 4462 Å² total; per-residue (Å²): 130,63,69,70,58,54,50,54,52,50,41,46,51,51,22,54,51,42,31,52,53,26,48,52,52,33,53,57,52,41,50,52,49,52,52,54,42,51,54,48,29,73,75,39,62,92,48,34,72,61,46,52,53,53,44,51,52,55,42,51,59,42,46,53,53,28,51,50,24,44,50,52,22,49,36,42,69,76,61,37,88,83,82,116

Nearest PDB structures (foldseek):
  7njv-assembly1_N  TM=9.479E-01  e=1.132E-04  Mycolicibacterium smegmatis MC2 155
  7njm-assembly1_Q  TM=9.511E-01  e=1.345E-04  Mycolicibacterium smegmatis MC2 155
  7njm-assembly1_L  TM=9.465E-01  e=1.692E-04  Mycolicibacterium smegmatis MC2 155
  7nkk-assembly1_P  TM=9.506E-01  e=2.254E-04  Mycolicibacterium smegmatis MC2 155
  7nkp-assembly1_N  TM=9.492E-01  e=2.835E-04  Mycolicibacterium smegmatis MC2 155

Mean predicted aligned error: 3.66 Å